Protein AF-A0A9E4CUH3-F1 (afdb_monomer)

Secondary structure (DSSP, 8-state):
-----SS---HHHHHHHHHHHHHHHHHHHHHTT--SS--HHHHHHHHHIIIIIIHHHHHHHHHHHTTS-HHHHHHHHHHHHHHHHHHHHHTS-----HHHHHHHHHHHHHHHHHHHHHHHH-PPPPP--------

Radius of gyration: 21.18 Å; Cα contacts (8 Å, |Δi|>4): 38; chains: 1; bounding box: 50×42×58 Å

Foldseek 3Di:
DPPPDPPDDCVVVVVVVVVVVLVVVVVVCVVVVHDPDDDPVVVVVVCCCVVPVVVVVVVVLVVVPVPDPPQVSVLVVLVVLLVVVVCCCPPVVDPDDPVVVVVSVVSVCVSVVSVVVCVVPPDDDDDPDPPDPPD

Mean predicted aligned error: 11.04 Å

pLDDT: mean 81.58, std 10.56, range [43.19, 96.19]

Solvent-accessible surface area (backbone atoms only — not comparable to full-atom values): 8219 Å² total; per-residue (Å²): 131,99,68,93,59,91,83,65,76,62,66,64,56,57,55,49,53,51,54,51,49,53,53,53,52,52,50,54,36,54,76,69,72,46,74,91,73,70,58,70,68,62,50,49,53,52,49,48,42,54,67,45,54,50,46,50,51,48,52,52,50,59,60,46,56,80,80,42,62,72,70,64,48,54,49,58,61,58,46,54,69,45,45,52,63,52,46,39,46,73,74,67,65,49,84,71,55,70,67,55,53,51,52,42,51,52,52,41,50,50,53,53,51,49,50,54,48,52,68,75,62,63,72,78,78,83,76,80,74,75,88,72,79,91,122

Sequence (135 aa):
AVRSDLDRDWSPALSGYGLLMITVCSGITLLAGKPLVPPLTDTTYALVHGAVVIVVGTLMFNAGSRHVPAVPMTVFAQTEMVFVPVWALLILHETPKALTLVGGAVTFAAVVGKAVYDTRIAAPPPVPVPDVPLL

Structure (mmCIF, N/CA/C/O backbone):
data_AF-A0A9E4CUH3-F1
#
_entry.id   AF-A0A9E4CUH3-F1
#
loop_
_atom_site.group_PDB
_atom_site.id
_atom_site.type_symbol
_atom_site.label_atom_id
_atom_site.label_alt_id
_atom_site.label_comp_id
_atom_site.label_asym_id
_atom_site.label_entity_id
_atom_site.label_seq_id
_atom_site.pdbx_PDB_ins_code
_atom_site.Cartn_x
_atom_site.Cartn_y
_atom_site.Cartn_z
_atom_site.occupancy
_atom_site.B_iso_or_equiv
_atom_site.auth_seq_id
_atom_site.auth_comp_id
_atom_site.auth_asym_id
_atom_site.auth_atom_id
_atom_site.pdbx_PDB_model_num
ATOM 1 N N . ALA A 1 1 ? 24.264 -4.974 -15.335 1.00 43.19 1 ALA A N 1
ATOM 2 C CA . ALA A 1 1 ? 22.974 -5.391 -14.754 1.00 43.19 1 ALA A CA 1
ATOM 3 C C . ALA A 1 1 ? 23.252 -6.061 -13.410 1.00 43.19 1 ALA A C 1
ATOM 5 O O . ALA A 1 1 ? 23.855 -7.123 -13.395 1.00 43.19 1 ALA A O 1
ATOM 6 N N . VAL A 1 2 ? 22.925 -5.411 -12.287 1.00 50.25 2 VAL A N 1
ATOM 7 C CA . VAL A 1 2 ? 23.102 -5.984 -10.938 1.00 50.25 2 VAL A CA 1
ATOM 8 C C . VAL A 1 2 ? 21.955 -6.957 -10.682 1.00 50.25 2 VAL A C 1
ATOM 10 O O . VAL A 1 2 ? 20.891 -6.586 -10.199 1.00 50.25 2 VAL A O 1
ATOM 13 N N . ARG A 1 3 ? 22.154 -8.209 -11.080 1.00 51.78 3 ARG A N 1
ATOM 14 C CA . ARG A 1 3 ? 21.344 -9.345 -10.645 1.00 51.78 3 ARG A CA 1
ATOM 15 C C . ARG A 1 3 ? 22.356 -10.442 -10.342 1.00 51.78 3 ARG A C 1
ATOM 17 O O . ARG A 1 3 ? 22.827 -11.101 -11.257 1.00 51.78 3 ARG A O 1
ATOM 24 N N . SER A 1 4 ? 22.821 -10.482 -9.092 1.00 62.47 4 SER A N 1
ATOM 25 C CA . SER A 1 4 ? 23.994 -11.275 -8.706 1.00 62.47 4 SER A CA 1
ATOM 26 C C . SER A 1 4 ? 23.725 -12.778 -8.675 1.00 62.47 4 SER A C 1
ATOM 28 O O . SER A 1 4 ? 24.681 -13.516 -8.808 1.00 62.47 4 SER A O 1
ATOM 30 N N . ASP A 1 5 ? 22.464 -13.216 -8.571 1.00 59.03 5 ASP A N 1
ATOM 31 C CA . ASP A 1 5 ? 22.062 -14.623 -8.684 1.00 59.03 5 ASP A CA 1
ATOM 32 C C . ASP A 1 5 ? 20.603 -14.716 -9.154 1.00 59.03 5 ASP A C 1
ATOM 34 O O . ASP A 1 5 ? 19.716 -14.090 -8.564 1.00 59.03 5 ASP A O 1
ATOM 38 N N . LEU A 1 6 ? 20.343 -15.479 -10.219 1.00 63.59 6 LEU A N 1
ATOM 39 C CA . LEU A 1 6 ? 18.989 -15.727 -10.735 1.00 63.59 6 LEU A CA 1
ATOM 40 C C . LEU A 1 6 ? 18.281 -16.864 -9.973 1.00 63.59 6 LEU A C 1
ATOM 42 O O . LEU A 1 6 ? 17.056 -16.867 -9.901 1.00 63.59 6 LEU A O 1
ATOM 46 N N . ASP A 1 7 ? 19.055 -17.752 -9.342 1.00 67.06 7 ASP A N 1
ATOM 47 C CA . ASP A 1 7 ? 18.577 -18.929 -8.600 1.00 67.06 7 ASP A CA 1
ATOM 48 C C . ASP A 1 7 ? 18.313 -18.656 -7.112 1.00 67.06 7 ASP A C 1
ATOM 50 O O . ASP A 1 7 ? 17.831 -19.521 -6.378 1.00 67.06 7 ASP A O 1
ATOM 54 N N . ARG A 1 8 ? 18.631 -17.449 -6.632 1.00 68.44 8 ARG A N 1
ATOM 55 C CA . ARG A 1 8 ? 18.382 -17.068 -5.243 1.00 68.44 8 ARG A CA 1
ATOM 56 C C . ARG A 1 8 ? 16.893 -16.807 -5.061 1.00 68.44 8 ARG A C 1
ATOM 58 O O . ARG A 1 8 ? 16.385 -15.775 -5.494 1.00 68.44 8 ARG A O 1
ATOM 65 N N . ASP A 1 9 ? 16.208 -17.749 -4.424 1.00 72.81 9 ASP A N 1
ATOM 66 C CA . ASP A 1 9 ? 14.793 -17.607 -4.106 1.00 72.81 9 ASP A CA 1
ATOM 67 C C . ASP A 1 9 ? 14.588 -16.451 -3.112 1.00 72.81 9 ASP A C 1
ATOM 69 O O . ASP A 1 9 ? 15.205 -16.393 -2.045 1.00 72.81 9 ASP A O 1
ATOM 73 N N . TRP A 1 10 ? 13.731 -15.504 -3.489 1.00 75.62 10 TRP A N 1
ATOM 74 C CA . TRP A 1 10 ? 13.356 -14.348 -2.672 1.00 75.62 10 TRP A CA 1
ATOM 75 C C . TRP A 1 10 ? 12.095 -14.625 -1.841 1.00 75.62 10 TRP A C 1
ATOM 77 O O . TRP A 1 10 ? 11.716 -13.792 -1.012 1.00 75.62 10 TRP A O 1
ATOM 87 N N . SER A 1 11 ? 11.470 -15.800 -1.998 1.00 79.44 11 SER A N 1
ATOM 88 C CA . SER A 1 11 ? 10.342 -16.246 -1.173 1.00 79.44 11 SER A CA 1
ATOM 89 C C . SER A 1 11 ? 10.613 -16.193 0.344 1.00 79.44 11 SER A C 1
ATOM 91 O O . SER A 1 11 ? 9.702 -15.786 1.078 1.00 79.44 11 SER A O 1
ATOM 93 N N . PRO A 1 12 ? 11.843 -16.450 0.857 1.00 82.12 12 PRO A N 1
ATOM 94 C CA . PRO A 1 12 ? 12.115 -16.330 2.287 1.00 82.12 12 PRO A CA 1
ATOM 95 C C . PRO A 1 12 ? 12.010 -14.886 2.785 1.00 82.12 12 PRO A C 1
ATOM 97 O O . PRO A 1 12 ? 11.556 -14.660 3.906 1.00 82.12 12 PRO A O 1
ATOM 100 N N . ALA A 1 13 ? 12.356 -13.893 1.958 1.00 85.56 13 ALA A N 1
ATOM 101 C CA . ALA A 1 13 ? 12.200 -12.488 2.330 1.00 85.56 13 ALA A CA 1
ATOM 102 C C . ALA A 1 13 ? 10.720 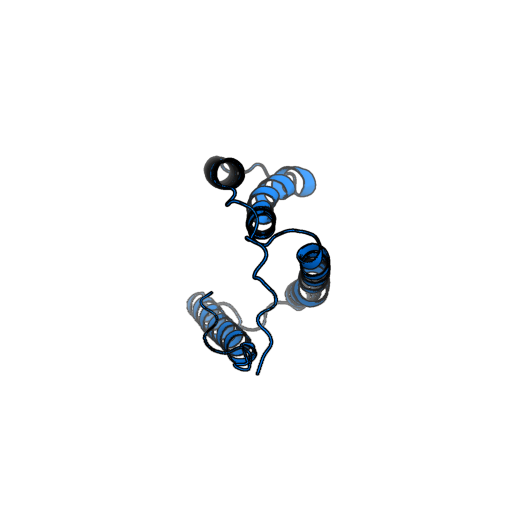-12.150 2.560 1.00 85.56 13 ALA A C 1
ATOM 104 O O . ALA A 1 13 ? 10.390 -11.488 3.543 1.00 85.56 13 ALA A O 1
ATOM 105 N N . LEU A 1 14 ? 9.825 -12.686 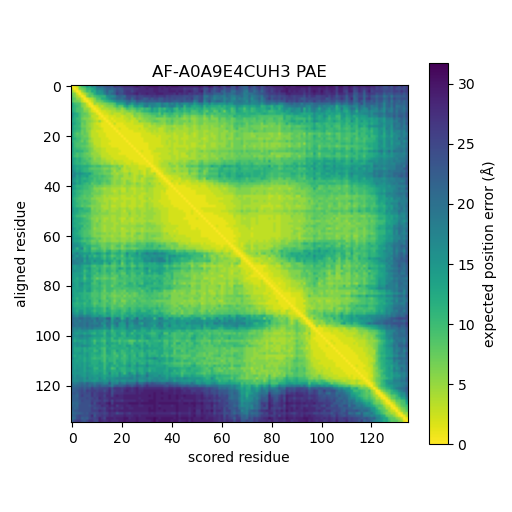1.721 1.00 83.06 14 LEU A N 1
ATOM 106 C CA . LEU A 1 14 ? 8.374 -12.536 1.866 1.00 83.06 14 LEU A CA 1
ATOM 107 C C . LEU A 1 14 ? 7.881 -13.071 3.219 1.00 83.06 14 LEU A C 1
ATOM 109 O O . LEU A 1 14 ? 7.127 -12.393 3.919 1.00 83.06 14 LEU A O 1
ATOM 113 N N . SER A 1 15 ? 8.362 -14.254 3.618 1.00 85.88 15 SER A N 1
ATOM 114 C CA . SER A 1 15 ? 8.044 -14.830 4.932 1.00 85.88 15 SER A CA 1
ATOM 115 C C . SER A 1 15 ? 8.575 -13.971 6.090 1.00 85.88 15 SER A C 1
ATOM 117 O O . SER A 1 15 ? 7.878 -13.775 7.088 1.00 85.88 15 SER A O 1
ATOM 119 N N . GLY A 1 16 ? 9.760 -13.371 5.923 1.00 88.69 16 GLY A N 1
ATOM 120 C CA . GLY A 1 16 ? 10.358 -12.446 6.886 1.00 88.69 16 GLY A CA 1
ATOM 121 C C . GLY A 1 16 ? 9.545 -11.162 7.074 1.00 88.69 16 GLY A C 1
ATOM 122 O O . GLY A 1 16 ? 9.317 -10.754 8.213 1.00 88.69 16 GLY A O 1
ATOM 123 N N . TYR A 1 17 ? 9.041 -10.560 5.990 1.00 89.12 17 TYR A N 1
ATOM 124 C CA . T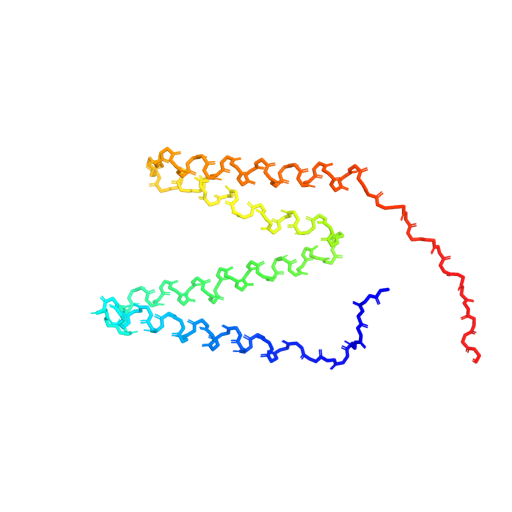YR A 1 17 ? 8.139 -9.401 6.074 1.00 89.12 17 TYR A CA 1
ATOM 125 C C . TYR A 1 17 ? 6.841 -9.738 6.815 1.00 89.12 17 TYR A C 1
ATOM 127 O O . TYR A 1 17 ? 6.383 -8.942 7.635 1.00 89.12 17 TYR A O 1
ATOM 135 N N . GLY A 1 18 ? 6.275 -10.926 6.573 1.00 89.38 18 GLY A N 1
ATOM 136 C CA . GLY A 1 18 ? 5.087 -11.399 7.284 1.00 89.38 18 GLY A CA 1
ATOM 137 C C . GLY A 1 18 ? 5.323 -11.522 8.790 1.00 89.38 18 GLY A C 1
ATOM 138 O O . GLY A 1 18 ? 4.550 -10.985 9.584 1.00 89.38 18 GLY A O 1
ATOM 139 N N . LEU A 1 19 ? 6.425 -12.160 9.192 1.00 93.19 19 LEU A N 1
ATOM 140 C CA . LEU A 1 19 ? 6.775 -12.321 10.605 1.00 93.19 19 LEU A CA 1
ATOM 141 C C . LEU A 1 19 ? 7.032 -10.975 11.297 1.00 93.19 19 LEU A C 1
ATOM 143 O O . LEU A 1 19 ? 6.551 -10.751 12.412 1.00 93.19 19 LEU A O 1
ATOM 147 N N . LEU A 1 20 ? 7.757 -10.072 10.629 1.00 94.38 20 LEU A N 1
ATOM 148 C CA . LEU A 1 20 ? 7.997 -8.714 11.115 1.00 94.38 20 LEU A CA 1
ATOM 149 C C . LEU A 1 20 ? 6.675 -7.971 11.334 1.00 94.38 20 LEU A C 1
ATOM 151 O O . LEU A 1 20 ? 6.476 -7.349 12.374 1.00 94.38 20 LEU A O 1
ATOM 155 N N . MET A 1 21 ? 5.749 -8.055 10.379 1.00 92.69 21 MET A N 1
ATOM 156 C CA . MET A 1 21 ? 4.483 -7.343 10.493 1.00 92.69 21 MET A CA 1
ATOM 157 C C . MET A 1 21 ? 3.602 -7.926 11.608 1.00 92.69 21 MET A C 1
ATOM 159 O O . MET A 1 21 ? 3.047 -7.167 12.401 1.00 92.69 21 MET A O 1
ATOM 163 N N . ILE A 1 22 ? 3.557 -9.256 11.767 1.00 92.88 22 ILE A N 1
ATOM 164 C CA . ILE A 1 22 ? 2.857 -9.908 12.890 1.00 92.88 22 ILE A CA 1
ATOM 165 C C . ILE A 1 22 ? 3.433 -9.451 14.235 1.00 92.88 22 ILE A C 1
ATOM 167 O O . ILE A 1 22 ? 2.668 -9.111 15.140 1.00 92.88 22 ILE A O 1
ATOM 171 N N . THR A 1 23 ? 4.760 -9.418 14.381 1.00 94.88 23 THR A N 1
ATOM 172 C CA . THR A 1 23 ? 5.415 -9.011 15.637 1.00 94.88 23 THR A CA 1
ATOM 173 C C . THR A 1 23 ? 5.166 -7.542 15.963 1.00 94.88 23 THR A C 1
ATOM 175 O O . THR A 1 23 ? 4.780 -7.232 17.091 1.00 94.88 23 THR A O 1
ATOM 178 N N . VAL A 1 24 ? 5.305 -6.645 14.984 1.00 95.81 24 VAL A N 1
ATOM 179 C CA . VAL A 1 24 ? 5.050 -5.209 15.170 1.00 95.81 24 VAL A CA 1
ATOM 180 C C . VAL A 1 24 ? 3.578 -4.946 15.496 1.00 95.81 24 VAL A C 1
ATOM 182 O O . VAL A 1 24 ? 3.288 -4.282 16.493 1.00 95.81 24 VAL A O 1
ATOM 185 N N . CYS A 1 25 ? 2.636 -5.498 14.725 1.00 92.25 25 CYS A N 1
ATOM 186 C CA . CYS A 1 25 ? 1.204 -5.314 14.972 1.00 92.25 25 CYS A CA 1
ATOM 187 C C . CYS A 1 25 ? 0.772 -5.890 16.324 1.00 92.25 25 CYS A C 1
ATOM 189 O O . CYS A 1 25 ? 0.031 -5.230 17.055 1.00 92.25 25 CYS A O 1
ATOM 191 N N . SER A 1 26 ? 1.255 -7.083 16.685 1.00 91.94 26 SER A N 1
ATOM 192 C CA . SER A 1 26 ? 0.960 -7.694 17.988 1.00 91.94 26 SER A CA 1
ATOM 193 C C . SER A 1 26 ? 1.508 -6.841 19.131 1.00 91.94 26 SER A C 1
ATOM 195 O O . SER A 1 26 ? 0.785 -6.566 20.085 1.00 91.94 26 SER A O 1
ATOM 197 N N . GLY A 1 27 ? 2.749 -6.355 19.007 1.00 94.19 27 GLY A N 1
ATOM 198 C CA . GLY A 1 27 ? 3.375 -5.470 19.990 1.00 94.19 27 GLY A CA 1
ATOM 199 C C . GLY A 1 27 ? 2.595 -4.170 20.188 1.00 94.19 27 GLY A C 1
ATOM 200 O O . GLY A 1 27 ? 2.247 -3.835 21.316 1.00 94.19 27 GLY A O 1
ATOM 201 N N . ILE A 1 28 ? 2.242 -3.473 19.103 1.00 94.25 28 ILE A N 1
ATOM 202 C CA . ILE A 1 28 ? 1.458 -2.226 19.172 1.00 94.25 28 ILE A CA 1
ATOM 203 C C . ILE A 1 28 ? 0.066 -2.480 19.770 1.00 94.25 28 ILE A C 1
ATOM 205 O O . ILE A 1 28 ? -0.402 -1.694 20.591 1.00 94.25 28 ILE A O 1
ATOM 209 N N . THR A 1 29 ? -0.589 -3.583 19.401 1.00 92.38 29 THR A N 1
ATOM 210 C CA . THR A 1 29 ? -1.933 -3.929 19.899 1.00 92.38 29 THR A CA 1
ATOM 211 C C . THR A 1 29 ? -1.922 -4.210 21.401 1.00 92.38 29 THR A C 1
ATOM 213 O O . THR A 1 29 ? -2.786 -3.711 22.125 1.00 92.38 29 THR A O 1
ATOM 216 N N . LEU A 1 30 ? -0.913 -4.948 21.877 1.00 93.56 30 LEU A N 1
ATOM 217 C CA . LEU A 1 30 ? -0.704 -5.224 23.298 1.00 93.56 30 LEU A CA 1
ATOM 218 C C . LEU A 1 30 ? -0.379 -3.951 24.085 1.00 93.56 30 LEU A C 1
ATOM 220 O O . LEU A 1 30 ? -0.970 -3.722 25.138 1.00 93.56 30 LEU A O 1
ATOM 224 N N . LEU A 1 31 ? 0.506 -3.097 23.559 1.00 94.56 31 LEU A N 1
ATOM 225 C CA . LEU A 1 31 ? 0.839 -1.804 24.171 1.00 94.56 31 LEU A CA 1
ATOM 226 C C . LEU A 1 31 ? -0.375 -0.866 24.247 1.00 94.56 31 LEU A C 1
ATOM 228 O O . LEU A 1 31 ? -0.485 -0.081 25.184 1.00 94.56 31 LEU A O 1
ATOM 232 N N . ALA A 1 32 ? -1.305 -0.969 23.295 1.00 92.44 32 ALA A N 1
ATOM 233 C CA . ALA A 1 32 ? -2.568 -0.235 23.299 1.00 92.44 32 ALA A CA 1
ATOM 234 C C . ALA A 1 32 ? -3.655 -0.869 24.196 1.00 92.44 32 ALA A C 1
ATOM 236 O O . ALA A 1 32 ? -4.763 -0.336 24.264 1.00 92.44 32 ALA A O 1
ATOM 237 N N . GLY A 1 33 ? -3.379 -2.003 24.855 1.00 90.19 33 GLY A N 1
ATOM 238 C CA . GLY A 1 33 ? -4.324 -2.701 25.735 1.00 90.19 33 GLY A CA 1
ATOM 239 C C . GLY A 1 33 ? -5.521 -3.329 25.011 1.00 90.19 33 GLY A C 1
ATOM 240 O O . GLY A 1 33 ? -6.554 -3.579 25.632 1.00 90.19 33 GLY A O 1
ATOM 241 N N . LYS A 1 34 ? -5.419 -3.555 23.696 1.00 88.94 34 LYS A N 1
ATOM 242 C CA . LYS A 1 34 ? -6.506 -4.107 22.876 1.00 88.94 34 LYS A CA 1
ATOM 243 C C . LYS A 1 34 ? -6.405 -5.636 22.788 1.00 88.94 34 LYS A C 1
ATOM 245 O O . LYS A 1 34 ? -5.302 -6.180 22.858 1.00 88.94 34 LYS A O 1
ATOM 250 N N . PRO A 1 35 ? -7.530 -6.351 22.609 1.00 88.56 35 PRO A N 1
ATOM 251 C CA . PRO A 1 35 ? -7.491 -7.793 22.395 1.00 88.56 35 PRO A CA 1
ATOM 252 C C . PRO A 1 35 ? -6.753 -8.128 21.091 1.00 88.56 35 PRO A C 1
ATOM 254 O O . PRO A 1 35 ? -6.947 -7.467 20.072 1.00 88.56 35 PRO A O 1
ATOM 257 N N . LEU A 1 36 ? -5.940 -9.189 21.123 1.00 87.00 36 LEU A N 1
ATOM 258 C CA . LEU A 1 36 ? -5.251 -9.733 19.942 1.00 87.00 36 LEU A CA 1
ATOM 259 C C . LEU A 1 36 ? -6.214 -10.328 18.911 1.00 87.00 36 LEU A C 1
ATOM 261 O O . LEU A 1 36 ? -5.875 -10.417 17.736 1.00 87.00 36 LEU A O 1
ATOM 265 N N . VAL A 1 37 ? -7.399 -10.749 19.356 1.00 89.38 37 VAL A N 1
ATOM 266 C CA . VAL A 1 37 ? -8.441 -11.301 18.493 1.00 89.38 37 VAL A CA 1
ATOM 267 C C . VAL A 1 37 ? -9.479 -10.205 18.237 1.00 89.38 37 VAL A C 1
ATOM 269 O O . VAL A 1 37 ? -10.236 -9.869 19.153 1.00 89.38 37 VAL A O 1
ATOM 272 N N . PRO A 1 38 ? -9.505 -9.610 17.032 1.00 87.62 38 PRO A N 1
ATOM 273 C CA . PRO A 1 38 ? -10.525 -8.638 16.665 1.00 87.62 38 PRO A CA 1
ATOM 274 C C . PRO A 1 38 ? -11.899 -9.307 16.471 1.00 87.62 38 PRO A C 1
ATOM 276 O O . PRO A 1 38 ? -11.992 -10.532 16.350 1.00 87.62 38 PRO A O 1
ATOM 279 N N . PRO A 1 39 ? -12.987 -8.517 16.418 1.00 92.94 39 PRO A N 1
ATOM 280 C CA . PRO A 1 39 ? -14.314 -9.013 16.070 1.00 92.94 39 PRO A CA 1
ATOM 281 C C . PRO A 1 39 ? -14.325 -9.801 14.752 1.00 92.94 39 PRO A C 1
ATOM 283 O O . PRO A 1 39 ? -13.549 -9.533 13.827 1.00 92.94 39 PRO A O 1
ATOM 286 N N . LEU A 1 40 ? -15.251 -10.760 14.639 1.00 92.56 40 LEU A N 1
ATOM 287 C CA . LEU A 1 40 ? -15.375 -11.598 13.441 1.00 92.56 40 LEU A CA 1
ATOM 288 C C . LEU A 1 40 ? -15.663 -10.774 12.184 1.00 92.56 40 LEU A C 1
ATOM 290 O O . LEU A 1 40 ? -15.121 -11.081 11.130 1.00 92.56 40 LEU A O 1
ATOM 294 N N . THR A 1 41 ? -16.452 -9.706 12.295 1.00 94.12 41 THR A N 1
ATOM 295 C CA . THR A 1 41 ? -16.748 -8.795 11.179 1.00 94.12 41 THR A CA 1
ATOM 296 C C . THR A 1 41 ? -15.475 -8.189 10.598 1.00 94.12 41 THR A C 1
ATOM 298 O O . THR A 1 41 ? -15.216 -8.306 9.402 1.00 94.12 41 THR A O 1
ATOM 301 N N . ASP A 1 42 ? -14.627 -7.626 11.451 1.00 91.62 42 ASP A N 1
ATOM 302 C CA . ASP A 1 42 ? -13.395 -6.949 11.043 1.00 91.62 42 ASP A CA 1
ATOM 303 C C . ASP A 1 42 ? -12.409 -7.959 10.450 1.00 91.62 42 ASP A C 1
ATOM 305 O O . ASP A 1 42 ? -11.773 -7.700 9.427 1.00 91.62 42 ASP A O 1
ATOM 309 N N . THR A 1 43 ? -12.364 -9.157 11.040 1.00 91.88 43 THR A N 1
ATOM 310 C CA . THR A 1 43 ? -11.586 -10.287 10.525 1.00 91.88 43 THR A CA 1
ATOM 311 C C . THR A 1 43 ? -12.063 -10.696 9.131 1.00 91.88 43 THR A C 1
ATOM 313 O O . THR A 1 43 ? -11.241 -10.883 8.237 1.00 91.88 43 THR A O 1
ATOM 316 N N . THR A 1 44 ? -13.377 -10.794 8.899 1.00 94.31 44 THR A N 1
ATOM 317 C CA . THR A 1 44 ? -13.913 -11.141 7.573 1.00 94.31 44 THR A CA 1
ATOM 318 C C . THR A 1 44 ? -13.603 -10.077 6.528 1.00 94.31 44 THR A C 1
ATOM 320 O O . THR A 1 44 ? -13.178 -10.432 5.430 1.00 94.31 44 THR A O 1
ATOM 323 N N . TYR A 1 45 ? -13.719 -8.787 6.859 1.00 94.00 45 TYR A N 1
ATOM 324 C CA . TYR A 1 45 ? -13.349 -7.714 5.934 1.00 94.00 45 TYR A CA 1
ATOM 325 C C . TYR A 1 45 ? -11.856 -7.739 5.598 1.00 94.00 45 TYR A C 1
ATOM 327 O O . TYR A 1 45 ? -11.497 -7.629 4.425 1.00 94.00 45 TYR A O 1
ATOM 335 N N . ALA A 1 46 ? -10.992 -7.951 6.594 1.00 92.25 46 ALA A N 1
ATOM 336 C CA . ALA A 1 46 ? -9.552 -8.077 6.381 1.00 92.25 46 ALA A CA 1
ATOM 337 C C . ALA A 1 46 ? -9.205 -9.287 5.497 1.00 92.25 46 ALA A C 1
ATOM 339 O O . ALA A 1 46 ? -8.399 -9.164 4.572 1.00 92.25 46 ALA A O 1
ATOM 340 N N . LEU A 1 47 ? -9.849 -10.436 5.730 1.00 94.44 47 LEU A N 1
ATOM 341 C CA . LEU A 1 47 ? -9.658 -11.641 4.922 1.00 94.44 47 LEU A CA 1
ATOM 342 C C . LEU A 1 47 ? -10.132 -11.445 3.481 1.00 94.44 47 LEU A C 1
ATOM 344 O O . LEU A 1 47 ? -9.406 -11.805 2.560 1.00 94.44 47 LEU A O 1
ATOM 348 N N . VAL A 1 48 ? -11.305 -10.846 3.265 1.00 96.19 48 VAL A N 1
ATOM 349 C CA . VAL A 1 48 ? -11.812 -10.548 1.915 1.00 96.19 48 VAL A CA 1
ATOM 350 C C . VAL A 1 48 ? -10.889 -9.565 1.197 1.00 96.19 48 VAL A C 1
ATOM 352 O O . VAL A 1 48 ? -10.553 -9.772 0.032 1.00 96.19 48 VAL A O 1
ATOM 355 N N . HIS A 1 49 ? -10.424 -8.525 1.887 1.00 94.25 49 HIS A N 1
ATOM 356 C CA . HIS A 1 49 ? -9.486 -7.566 1.316 1.00 94.25 49 HIS A CA 1
ATOM 357 C C . HIS A 1 49 ? -8.171 -8.242 0.895 1.00 94.25 49 HIS A C 1
ATOM 359 O O . HIS A 1 49 ? -7.740 -8.097 -0.248 1.00 94.25 49 HIS A O 1
ATOM 365 N N . GLY A 1 50 ? -7.566 -9.044 1.774 1.00 91.62 50 GLY A N 1
ATOM 366 C CA . GLY A 1 50 ? -6.325 -9.757 1.469 1.00 91.62 50 GLY A CA 1
ATOM 367 C C . GLY A 1 50 ? -6.490 -10.819 0.378 1.00 91.62 50 GLY A C 1
ATOM 368 O O . GLY A 1 50 ? -5.714 -10.854 -0.572 1.00 91.62 50 GLY A O 1
ATOM 369 N N . ALA A 1 51 ? -7.509 -11.672 0.483 1.00 94.44 51 ALA A N 1
ATOM 370 C CA . ALA A 1 51 ? -7.691 -12.810 -0.417 1.00 94.44 51 ALA A CA 1
ATOM 371 C C . ALA A 1 51 ? -8.234 -12.415 -1.795 1.00 94.44 51 ALA A C 1
ATOM 373 O O . ALA A 1 51 ? -7.931 -13.086 -2.778 1.00 94.44 51 ALA A O 1
ATOM 374 N N . VAL A 1 52 ? -9.041 -11.354 -1.876 1.00 94.56 52 VAL A N 1
ATOM 375 C CA . VAL A 1 52 ? -9.679 -10.934 -3.129 1.00 94.56 52 VAL A CA 1
ATOM 376 C C . VAL A 1 52 ? -9.018 -9.677 -3.667 1.00 94.56 52 VAL A C 1
ATOM 378 O O . VAL A 1 52 ? -8.451 -9.715 -4.752 1.00 94.56 52 VAL A O 1
ATOM 381 N N . VAL A 1 53 ? -9.050 -8.568 -2.926 1.00 92.25 53 VAL A N 1
ATOM 382 C CA . VAL A 1 53 ? -8.628 -7.258 -3.454 1.00 92.25 53 VAL A CA 1
ATOM 383 C C . VAL A 1 53 ? -7.131 -7.243 -3.764 1.00 92.25 53 VAL A C 1
ATOM 385 O O . VAL A 1 53 ? -6.744 -6.913 -4.886 1.00 92.25 53 VAL A O 1
ATOM 388 N N . ILE A 1 54 ? -6.292 -7.666 -2.814 1.00 91.62 54 ILE A N 1
ATOM 389 C CA . ILE A 1 54 ? -4.834 -7.695 -3.005 1.00 91.62 54 ILE A CA 1
ATOM 390 C C . ILE A 1 54 ? -4.436 -8.732 -4.058 1.00 91.62 54 ILE A C 1
ATOM 392 O O . ILE A 1 54 ? -3.614 -8.431 -4.923 1.00 91.62 54 ILE A O 1
ATOM 396 N N . VAL A 1 55 ? -5.024 -9.933 -4.040 1.00 93.25 55 VAL A N 1
ATOM 397 C CA . VAL A 1 55 ? -4.699 -10.983 -5.023 1.00 93.25 55 VAL A CA 1
ATOM 398 C C . VAL A 1 55 ? -5.090 -10.552 -6.432 1.00 93.25 55 VAL A C 1
ATOM 400 O O . VAL A 1 55 ? -4.262 -10.625 -7.338 1.00 93.25 55 VAL A O 1
ATOM 403 N N . VAL A 1 56 ? -6.315 -10.061 -6.631 1.00 94.94 56 VAL A N 1
ATOM 404 C CA . VAL A 1 56 ? -6.782 -9.588 -7.942 1.00 94.94 56 VAL A CA 1
ATOM 405 C C . VAL A 1 56 ? -5.930 -8.416 -8.424 1.00 94.94 56 VAL A C 1
ATOM 407 O O . VAL A 1 56 ? -5.447 -8.452 -9.555 1.00 94.94 56 VAL A O 1
ATOM 410 N N . GLY A 1 57 ? -5.670 -7.423 -7.567 1.00 90.06 57 GLY A N 1
ATOM 411 C CA . GLY A 1 57 ? -4.797 -6.295 -7.897 1.00 90.06 57 GLY A CA 1
ATOM 412 C C . GLY A 1 57 ? -3.395 -6.752 -8.308 1.00 90.06 57 GLY A C 1
ATOM 413 O O . GLY A 1 57 ? -2.872 -6.314 -9.332 1.00 90.06 57 GLY A O 1
ATOM 414 N N . THR A 1 58 ? -2.825 -7.714 -7.580 1.00 89.44 58 THR A N 1
ATOM 415 C CA . THR A 1 58 ? -1.508 -8.297 -7.879 1.00 89.44 58 THR A CA 1
ATOM 416 C C . THR A 1 58 ? -1.505 -9.068 -9.200 1.00 89.44 58 THR A C 1
ATOM 418 O O . THR A 1 58 ? -0.562 -8.948 -9.980 1.00 89.44 58 THR A O 1
ATOM 421 N N . LEU A 1 59 ? -2.556 -9.840 -9.496 1.00 92.00 59 LEU A N 1
ATOM 422 C CA . LEU A 1 59 ? -2.701 -10.546 -10.774 1.00 92.00 59 LEU A CA 1
ATOM 423 C C . LEU A 1 59 ? -2.797 -9.564 -11.946 1.00 92.00 59 LEU A C 1
ATOM 425 O O . LEU A 1 59 ? -2.113 -9.750 -12.954 1.00 92.00 59 LEU A O 1
ATOM 429 N N . MET A 1 60 ? -3.592 -8.500 -11.803 1.00 89.75 60 MET A N 1
ATOM 430 C CA . MET A 1 60 ? -3.704 -7.442 -12.810 1.00 89.75 60 MET A CA 1
ATOM 431 C C . MET A 1 60 ? -2.373 -6.708 -13.004 1.00 89.75 60 MET A C 1
ATOM 433 O O . MET A 1 60 ? -1.952 -6.496 -14.142 1.00 89.75 60 MET A O 1
ATOM 437 N N . PHE A 1 61 ? -1.669 -6.389 -11.914 1.00 85.50 61 PHE A N 1
ATOM 438 C CA . PHE A 1 61 ? -0.340 -5.780 -11.955 1.00 85.50 61 PHE A CA 1
ATOM 439 C C . PHE A 1 61 ? 0.668 -6.687 -12.673 1.00 85.50 61 PHE A C 1
ATOM 441 O O . PHE A 1 61 ? 1.354 -6.247 -13.594 1.00 85.50 61 PHE A O 1
ATOM 448 N N . ASN A 1 62 ? 0.701 -7.979 -12.340 1.00 87.31 62 ASN A N 1
ATOM 449 C CA . ASN A 1 62 ? 1.571 -8.961 -12.991 1.00 87.31 62 ASN A CA 1
ATOM 450 C C . ASN A 1 62 ? 1.237 -9.177 -14.474 1.00 87.31 62 ASN A C 1
ATOM 452 O O . ASN A 1 62 ? 2.134 -9.445 -15.271 1.00 87.31 62 ASN A O 1
ATOM 456 N N . ALA A 1 63 ? -0.032 -9.070 -14.869 1.00 88.62 63 ALA A N 1
ATOM 457 C CA . ALA A 1 63 ? -0.418 -9.115 -16.277 1.00 88.62 63 ALA A CA 1
ATOM 458 C C . ALA A 1 63 ? 0.033 -7.845 -17.026 1.00 88.62 63 ALA A C 1
ATOM 460 O O . ALA A 1 63 ? 0.556 -7.929 -18.143 1.00 88.62 63 ALA A O 1
ATOM 461 N N . GLY A 1 64 ? -0.117 -6.676 -16.397 1.00 82.94 64 GLY A N 1
ATOM 462 C CA . GLY A 1 64 ? 0.321 -5.389 -16.942 1.00 82.94 64 GLY A CA 1
ATOM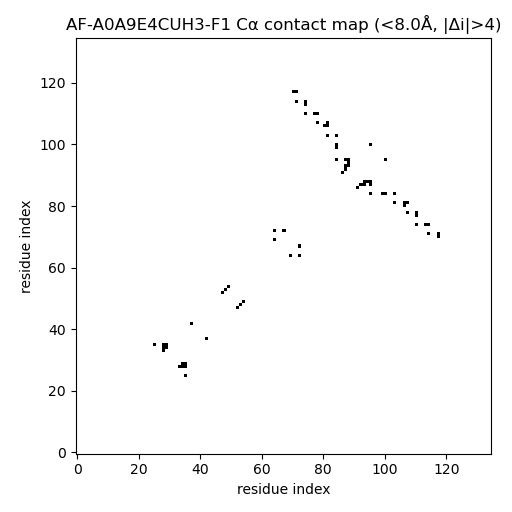 463 C C . GLY A 1 64 ? 1.842 -5.272 -17.080 1.00 82.94 64 GLY A C 1
ATOM 464 O O . GLY A 1 64 ? 2.321 -4.715 -18.068 1.00 82.94 64 GLY A O 1
ATOM 465 N N . SER A 1 65 ? 2.610 -5.864 -16.156 1.00 83.62 65 SER A N 1
ATOM 466 C CA . SER A 1 65 ? 4.086 -5.798 -16.138 1.00 83.62 65 SER A CA 1
ATOM 467 C C . SER A 1 65 ? 4.738 -6.377 -17.384 1.00 83.62 65 SER A C 1
ATOM 469 O O . SER A 1 65 ? 5.831 -5.974 -17.770 1.00 83.62 65 SER A O 1
ATOM 471 N N . ARG A 1 66 ? 4.049 -7.315 -18.037 1.00 83.38 66 ARG A N 1
ATOM 472 C CA . ARG A 1 66 ? 4.516 -7.969 -19.262 1.00 83.38 66 ARG A CA 1
ATOM 473 C C . ARG A 1 66 ? 4.461 -7.051 -20.482 1.00 83.38 66 ARG A C 1
ATOM 475 O O . ARG A 1 66 ? 5.146 -7.323 -21.460 1.00 83.38 66 ARG A O 1
ATOM 482 N N . HIS A 1 67 ? 3.652 -5.993 -20.429 1.00 81.31 67 HIS A N 1
ATOM 483 C CA . HIS A 1 67 ? 3.378 -5.109 -21.564 1.00 81.31 67 HIS A CA 1
ATOM 484 C C . HIS A 1 67 ? 3.949 -3.697 -21.380 1.00 81.31 67 HIS A C 1
ATOM 486 O O . HIS A 1 67 ? 4.076 -2.958 -22.354 1.00 81.31 67 HIS A O 1
ATOM 492 N N . VAL A 1 68 ? 4.289 -3.308 -20.148 1.00 77.31 68 VAL A N 1
ATOM 493 C CA . VAL A 1 68 ? 4.751 -1.957 -19.808 1.00 77.31 68 VAL A CA 1
ATOM 494 C C . VAL A 1 68 ? 6.187 -2.019 -19.277 1.00 77.31 68 VAL A C 1
ATOM 496 O O . VAL A 1 68 ? 6.457 -2.815 -18.377 1.00 77.31 68 VAL A O 1
ATOM 499 N N . PRO A 1 69 ? 7.121 -1.180 -19.773 1.00 74.75 69 PRO A N 1
ATOM 500 C CA . PRO A 1 69 ? 8.482 -1.130 -19.245 1.00 74.75 69 PRO A CA 1
ATOM 501 C C . PRO A 1 69 ? 8.512 -0.851 -17.732 1.00 74.75 69 PRO A C 1
ATOM 503 O O . PRO A 1 69 ? 7.638 -0.174 -17.188 1.00 74.75 69 PRO A O 1
ATOM 506 N N . ALA A 1 70 ? 9.559 -1.325 -17.050 1.00 72.62 70 ALA A N 1
ATOM 507 C CA . ALA A 1 70 ? 9.664 -1.258 -15.588 1.00 72.62 70 ALA A CA 1
ATOM 508 C C . ALA A 1 70 ? 9.548 0.173 -15.022 1.00 72.62 70 ALA A C 1
ATOM 510 O O . ALA A 1 70 ? 8.955 0.378 -13.965 1.00 72.62 70 ALA A O 1
ATOM 511 N N . VAL A 1 71 ? 10.072 1.176 -15.735 1.00 73.19 71 VAL A N 1
ATOM 512 C CA . VAL A 1 71 ? 10.080 2.576 -15.280 1.00 73.19 71 VAL A CA 1
ATOM 513 C C . VAL A 1 71 ? 8.652 3.149 -15.160 1.00 73.19 71 VAL A C 1
ATOM 515 O O . VAL A 1 71 ? 8.267 3.497 -14.041 1.00 73.19 71 VAL A O 1
ATOM 518 N N . PRO A 1 72 ? 7.805 3.167 -16.213 1.00 73.50 72 PRO A N 1
ATOM 519 C CA . PRO A 1 72 ? 6.396 3.551 -16.085 1.00 73.50 72 PRO A CA 1
ATOM 520 C C . PRO A 1 72 ? 5.610 2.711 -15.074 1.00 73.50 72 PRO A C 1
ATOM 522 O O . PRO A 1 72 ? 4.735 3.234 -14.388 1.00 73.50 72 PRO A O 1
ATOM 525 N N . MET A 1 73 ? 5.9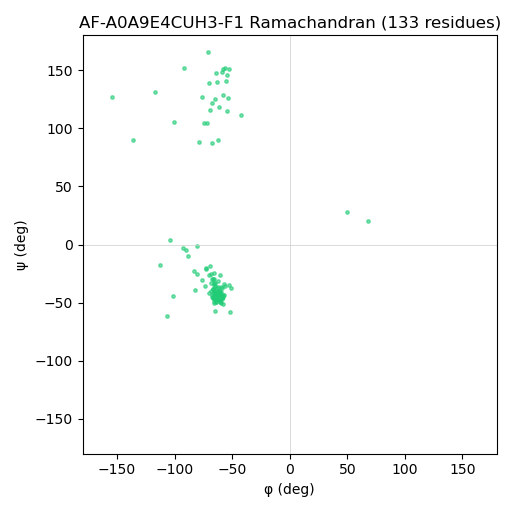32 1.423 -14.932 1.00 77.25 73 MET A N 1
ATOM 526 C CA . MET A 1 73 ? 5.227 0.544 -14.000 1.00 77.25 73 MET A CA 1
ATOM 527 C C . MET A 1 73 ? 5.369 0.990 -12.536 1.00 77.25 73 MET A C 1
ATOM 529 O O . MET A 1 73 ? 4.409 0.936 -11.769 1.00 77.25 73 MET A O 1
ATOM 533 N N . THR A 1 74 ? 6.540 1.509 -12.156 1.00 77.69 74 THR A N 1
ATOM 534 C CA . THR A 1 74 ? 6.741 2.091 -10.817 1.00 77.69 74 THR A CA 1
ATOM 535 C C . THR A 1 74 ? 5.953 3.388 -10.610 1.00 77.69 74 THR A C 1
ATOM 537 O O . THR A 1 74 ? 5.480 3.630 -9.505 1.00 77.69 74 THR A 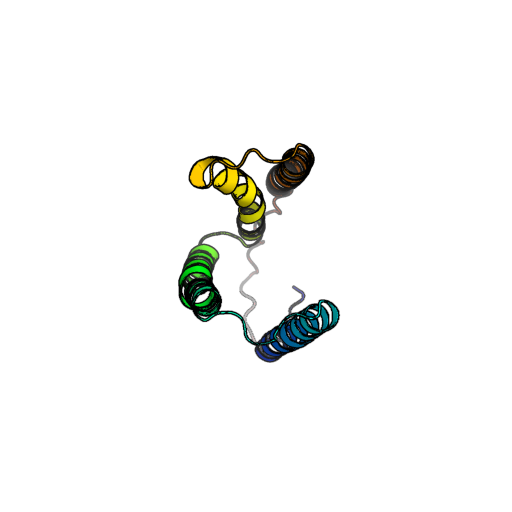O 1
ATOM 540 N N . VAL A 1 75 ? 5.753 4.205 -11.658 1.00 76.94 75 VAL A N 1
ATOM 541 C CA . VAL A 1 75 ? 4.860 5.383 -11.592 1.00 76.94 75 VAL A CA 1
ATOM 542 C C . VAL A 1 75 ? 3.418 4.932 -11.343 1.00 76.94 75 VAL A C 1
ATOM 544 O O . VAL A 1 75 ? 2.728 5.490 -10.489 1.00 76.94 75 VAL A O 1
ATOM 547 N N . PHE A 1 76 ? 2.973 3.898 -12.063 1.00 77.12 76 PHE A N 1
ATOM 548 C CA . PHE A 1 76 ? 1.637 3.330 -11.893 1.00 77.12 76 PHE A CA 1
ATOM 549 C C . PHE A 1 76 ? 1.414 2.817 -10.472 1.00 77.12 76 PHE A C 1
ATOM 551 O O . PHE A 1 76 ? 0.391 3.144 -9.878 1.00 77.12 76 PHE A O 1
ATOM 558 N N . ALA A 1 77 ? 2.386 2.104 -9.897 1.00 80.81 77 ALA A N 1
ATOM 559 C CA . ALA A 1 77 ? 2.314 1.670 -8.503 1.00 80.81 77 ALA A CA 1
ATOM 560 C C . ALA A 1 77 ? 2.149 2.864 -7.545 1.00 80.81 77 ALA A C 1
ATOM 562 O O . ALA A 1 77 ? 1.283 2.852 -6.684 1.00 80.81 77 ALA A O 1
ATOM 563 N N . GLN A 1 78 ? 2.889 3.959 -7.745 1.00 81.94 78 GLN A N 1
ATOM 564 C CA . GLN A 1 78 ? 2.760 5.150 -6.892 1.00 81.94 78 GLN A CA 1
ATOM 565 C C . GLN A 1 78 ? 1.433 5.907 -7.063 1.00 81.94 78 GLN A C 1
ATOM 567 O O . GLN A 1 78 ? 1.048 6.686 -6.189 1.00 81.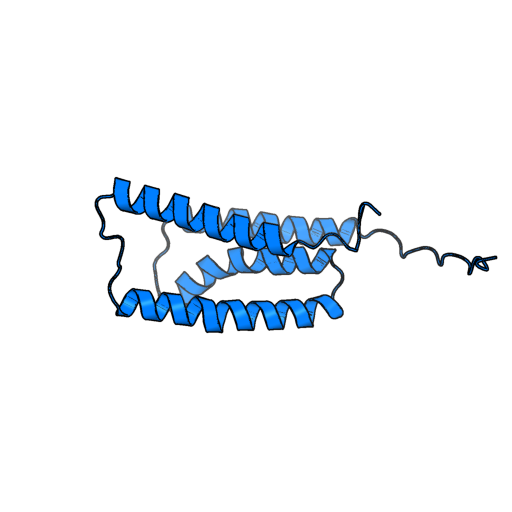94 78 GLN A O 1
ATOM 572 N N . THR A 1 79 ? 0.721 5.688 -8.169 1.00 80.94 79 THR A N 1
ATOM 573 C CA . THR A 1 79 ? -0.556 6.358 -8.445 1.00 80.94 79 THR A CA 1
ATOM 574 C C . THR A 1 79 ? -1.659 5.892 -7.490 1.00 80.94 79 THR A C 1
ATOM 576 O O . THR A 1 79 ? -2.576 6.660 -7.201 1.00 80.94 79 THR A O 1
ATOM 579 N N . GLU A 1 80 ? -1.558 4.685 -6.923 1.00 82.94 80 GLU A N 1
ATOM 580 C CA . GLU A 1 80 ? -2.538 4.191 -5.947 1.00 82.94 80 GLU A CA 1
ATOM 581 C C . GLU A 1 80 ? -2.639 5.111 -4.719 1.00 82.94 80 GLU A C 1
ATOM 583 O O . GLU A 1 80 ? -3.738 5.408 -4.254 1.00 82.94 80 GLU A O 1
ATOM 588 N N . MET A 1 81 ? -1.508 5.668 -4.269 1.00 81.25 81 MET A N 1
ATOM 589 C CA . MET A 1 81 ? -1.436 6.562 -3.108 1.00 81.25 81 MET A CA 1
ATOM 590 C C . MET A 1 81 ? -2.157 7.893 -3.352 1.00 81.25 81 MET A C 1
ATOM 592 O O . MET A 1 81 ? -2.690 8.492 -2.421 1.00 81.25 81 MET A O 1
ATOM 596 N N . VAL A 1 82 ? -2.211 8.347 -4.608 1.00 79.06 82 VAL A N 1
ATOM 597 C CA . VAL A 1 82 ? -2.995 9.522 -5.024 1.00 79.06 82 VAL A CA 1
ATOM 598 C C . VAL A 1 82 ? -4.486 9.196 -5.040 1.00 79.06 82 VAL A C 1
ATOM 600 O O . VAL A 1 82 ? -5.311 10.044 -4.705 1.00 79.06 82 VAL A O 1
ATOM 603 N N . PHE A 1 83 ? -4.845 7.973 -5.426 1.00 82.19 83 PHE A N 1
ATOM 604 C CA . PHE A 1 83 ? -6.240 7.559 -5.519 1.00 82.19 83 PHE A CA 1
ATOM 605 C C . PHE A 1 83 ? -6.914 7.419 -4.149 1.00 82.19 83 PHE A C 1
ATOM 607 O O . PHE A 1 83 ? -8.119 7.631 -4.058 1.00 82.19 83 PHE A O 1
ATOM 614 N N . VAL A 1 84 ? -6.166 7.143 -3.076 1.00 81.56 84 VAL A N 1
ATOM 615 C CA . VAL A 1 84 ? -6.707 7.041 -1.705 1.00 81.56 84 VAL A CA 1
ATOM 616 C C . VAL A 1 84 ? -7.546 8.269 -1.289 1.00 81.56 84 VAL A C 1
ATOM 618 O O . VAL A 1 84 ? -8.728 8.090 -0.985 1.00 81.56 84 VAL A O 1
ATOM 621 N N . PRO A 1 85 ? -7.022 9.516 -1.293 1.00 76.50 85 PRO A N 1
ATOM 622 C CA . PRO A 1 85 ? -7.822 10.692 -0.937 1.00 76.50 85 PRO A CA 1
ATOM 623 C C . PRO A 1 85 ? -8.958 10.978 -1.931 1.00 76.50 85 PRO A C 1
ATOM 625 O O . PRO A 1 85 ? -9.997 11.502 -1.532 1.00 76.50 85 PRO A O 1
ATOM 628 N N . VAL A 1 86 ? -8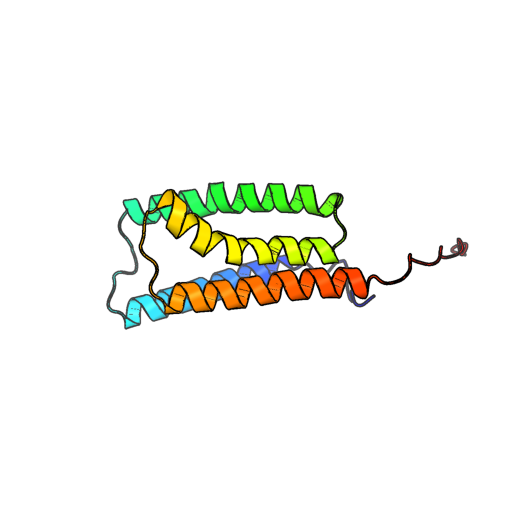.794 10.619 -3.209 1.00 82.25 86 VAL A N 1
ATOM 629 C CA . VAL A 1 86 ? -9.836 10.792 -4.236 1.00 82.25 86 VAL A CA 1
ATOM 630 C C . VAL A 1 86 ? -11.037 9.891 -3.943 1.00 82.25 86 VAL A C 1
ATOM 632 O O . VAL A 1 86 ? -12.174 10.360 -3.951 1.00 82.25 86 VAL A O 1
ATOM 635 N N . TRP A 1 87 ? -10.802 8.619 -3.619 1.00 82.69 87 TRP A N 1
ATOM 636 C CA . TRP A 1 87 ? -11.871 7.690 -3.255 1.00 82.69 87 TRP A CA 1
ATOM 637 C C . TRP A 1 87 ? -12.564 8.078 -1.948 1.00 82.69 87 TRP A C 1
ATOM 639 O O . TRP A 1 87 ? -13.786 7.975 -1.866 1.00 82.69 87 TRP A O 1
ATOM 649 N N . ALA A 1 88 ? -11.821 8.569 -0.953 1.00 82.88 88 ALA A N 1
ATOM 650 C CA . ALA A 1 88 ? -12.404 9.033 0.309 1.00 82.88 88 ALA A CA 1
ATOM 651 C C . ALA A 1 88 ? -13.397 10.194 0.097 1.00 82.88 88 ALA A C 1
ATOM 653 O O . ALA A 1 88 ? -14.486 10.203 0.670 1.00 82.88 88 ALA A O 1
ATOM 654 N N . LEU A 1 89 ? -13.058 11.133 -0.791 1.00 81.50 89 LEU A N 1
ATOM 655 C CA . LEU A 1 89 ? -13.936 12.243 -1.169 1.00 81.50 89 LEU A CA 1
ATOM 656 C C . LEU A 1 89 ? -15.174 11.783 -1.951 1.00 81.50 89 LEU A C 1
ATOM 658 O O . LEU A 1 89 ? -16.280 12.255 -1.688 1.00 81.50 89 LEU A O 1
ATOM 662 N N . LEU A 1 90 ? -14.986 10.890 -2.928 1.00 83.19 90 LEU A N 1
ATOM 663 C CA . LEU A 1 90 ? -16.041 10.504 -3.870 1.00 83.19 90 LEU A CA 1
ATOM 664 C C . LEU A 1 90 ? -17.000 9.442 -3.322 1.00 83.19 90 LEU A C 1
ATOM 666 O O . LEU A 1 90 ? -18.190 9.512 -3.612 1.00 83.19 90 LEU A O 1
ATOM 670 N N . ILE A 1 91 ? -16.494 8.455 -2.576 1.00 84.12 91 ILE A N 1
ATOM 671 C CA . ILE A 1 91 ? -17.269 7.286 -2.125 1.00 84.12 91 ILE A CA 1
ATOM 672 C C . ILE A 1 91 ? -17.702 7.437 -0.668 1.00 84.12 91 ILE A C 1
ATOM 674 O O . ILE A 1 91 ? -18.841 7.126 -0.332 1.00 84.12 91 ILE A O 1
ATOM 678 N N . LEU A 1 92 ? -16.799 7.889 0.207 1.00 81.94 92 LEU A N 1
ATOM 679 C CA . LEU A 1 92 ? -17.080 7.971 1.644 1.00 81.94 92 LEU A CA 1
ATOM 680 C C . LEU A 1 92 ? -17.722 9.310 2.040 1.00 81.94 92 LEU A C 1
ATOM 682 O O . LEU A 1 92 ? -18.184 9.443 3.170 1.00 81.94 92 LEU A O 1
ATOM 686 N N . HIS A 1 93 ? -17.771 10.291 1.127 1.00 80.44 93 HIS A N 1
ATOM 687 C CA . HIS A 1 93 ? -18.244 11.657 1.389 1.00 80.44 93 HIS A CA 1
ATOM 688 C C . HIS A 1 93 ? -17.600 12.295 2.636 1.00 80.44 93 HIS A C 1
ATOM 690 O O . HIS A 1 93 ? -18.186 13.162 3.287 1.00 80.44 93 HIS A O 1
ATOM 696 N N . GLU A 1 94 ? -16.379 11.876 2.976 1.00 78.75 94 GLU A N 1
ATOM 697 C CA . GLU A 1 94 ? -15.646 12.424 4.109 1.00 78.75 94 GLU A CA 1
ATOM 698 C C . GLU A 1 94 ? -15.080 13.794 3.735 1.00 78.75 94 GLU A C 1
ATOM 700 O O . GLU A 1 94 ? -14.370 13.937 2.741 1.00 78.75 94 GLU A O 1
ATOM 705 N N . THR A 1 95 ? -15.359 14.815 4.551 1.00 79.00 95 THR A N 1
ATOM 706 C CA . THR A 1 95 ? -14.690 16.118 4.445 1.00 79.00 95 THR A CA 1
ATOM 707 C C . THR A 1 95 ? -13.250 15.964 4.941 1.00 79.00 95 THR A C 1
ATOM 709 O O . THR A 1 95 ? -13.043 15.860 6.158 1.00 79.00 95 THR A O 1
ATOM 712 N N . PRO A 1 96 ? -12.233 15.931 4.060 1.00 69.50 96 PRO A N 1
ATOM 713 C CA . PRO A 1 96 ? -10.875 15.658 4.483 1.00 69.50 96 PRO A CA 1
ATOM 714 C C . PRO A 1 96 ? -10.362 16.855 5.273 1.00 69.50 96 PRO A C 1
ATOM 716 O O . PRO A 1 96 ? -10.576 18.013 4.906 1.00 69.50 96 PRO A O 1
ATOM 719 N N . LYS A 1 97 ? -9.637 16.584 6.358 1.00 78.38 97 LYS A N 1
ATOM 720 C CA . LYS A 1 97 ? -8.929 17.639 7.087 1.00 78.38 97 LYS A CA 1
ATOM 721 C C . LYS A 1 97 ? -7.943 18.327 6.139 1.00 78.38 97 LYS A C 1
ATOM 723 O O . LYS A 1 97 ? -7.357 17.677 5.274 1.00 78.38 97 LYS A O 1
ATOM 728 N N . ALA A 1 98 ? -7.694 19.621 6.349 1.00 79.50 98 ALA A N 1
ATOM 729 C CA . ALA A 1 98 ? -6.773 20.399 5.514 1.00 79.50 98 ALA A CA 1
ATOM 730 C C . ALA A 1 98 ? -5.395 19.721 5.352 1.00 79.50 98 ALA A C 1
ATOM 732 O O . ALA A 1 98 ? -4.835 19.709 4.262 1.00 79.50 98 ALA A O 1
ATOM 733 N N . LEU A 1 99 ? -4.886 19.070 6.406 1.00 81.88 99 LEU A N 1
ATOM 734 C CA . LEU A 1 99 ? -3.625 18.321 6.362 1.00 81.88 99 LEU A CA 1
ATOM 735 C C . LEU A 1 99 ? -3.661 17.102 5.425 1.00 81.88 99 LEU A C 1
ATOM 737 O O . LEU A 1 99 ? -2.666 16.825 4.762 1.00 81.88 99 LEU A O 1
ATOM 741 N N . THR A 1 100 ? -4.793 16.401 5.325 1.00 80.00 100 THR A N 1
ATOM 742 C CA . THR A 1 100 ? -4.968 15.272 4.396 1.00 80.00 100 THR A CA 1
ATOM 743 C C . THR A 1 100 ? -4.918 15.751 2.947 1.00 80.00 100 THR A C 1
ATOM 745 O O . THR A 1 100 ? -4.286 15.110 2.110 1.00 80.00 100 THR A O 1
ATOM 748 N N . LEU A 1 101 ? -5.523 16.909 2.659 1.00 78.31 101 LEU A N 1
ATOM 749 C CA . LEU A 1 101 ? -5.460 17.532 1.334 1.00 78.31 101 LEU A CA 1
ATOM 750 C C . LEU A 1 101 ? -4.037 17.975 0.981 1.00 78.31 101 LEU A C 1
ATOM 752 O O . LEU A 1 101 ? -3.589 17.726 -0.134 1.00 78.31 101 LEU A O 1
ATOM 756 N N . VAL A 1 102 ? -3.310 18.578 1.927 1.00 84.62 102 VAL A N 1
ATOM 757 C CA . VAL A 1 102 ? -1.909 18.980 1.717 1.00 84.62 102 VAL A CA 1
ATOM 758 C C . VAL A 1 102 ? -1.022 17.760 1.468 1.00 84.62 102 VAL A C 1
ATOM 760 O O . VAL A 1 102 ? -0.264 17.753 0.501 1.00 84.62 102 VAL A O 1
ATOM 763 N N . GLY A 1 103 ? -1.147 16.707 2.282 1.00 80.69 103 GLY A N 1
ATOM 764 C CA . GLY A 1 103 ? -0.409 15.458 2.081 1.00 80.69 103 GLY A CA 1
ATOM 765 C C . GLY A 1 103 ? -0.698 14.832 0.715 1.00 80.69 103 GLY A C 1
ATOM 766 O O . GLY A 1 103 ? 0.232 14.523 -0.026 1.00 80.69 103 GLY A O 1
ATOM 767 N N . GLY A 1 104 ? -1.979 14.745 0.336 1.00 79.06 104 GLY A N 1
ATOM 768 C CA . GLY A 1 104 ? -2.394 14.256 -0.980 1.00 79.06 104 GLY A CA 1
ATOM 769 C C . GLY A 1 104 ? -1.845 15.099 -2.135 1.00 79.06 104 GLY A C 1
ATOM 770 O O . GLY A 1 104 ? -1.348 14.543 -3.112 1.00 79.06 104 GLY A O 1
ATOM 771 N N . ALA A 1 105 ? -1.862 16.430 -2.009 1.00 82.81 105 ALA A N 1
ATOM 772 C CA . ALA A 1 105 ? -1.308 17.339 -3.012 1.00 82.81 105 ALA A CA 1
ATOM 773 C C . ALA A 1 105 ? 0.211 17.168 -3.178 1.00 82.81 105 ALA A C 1
ATOM 775 O O . ALA A 1 105 ? 0.702 17.149 -4.307 1.00 82.81 105 ALA A O 1
ATOM 776 N N . VAL A 1 106 ? 0.953 16.990 -2.079 1.00 86.12 106 VAL A N 1
ATOM 777 C CA . VAL A 1 106 ? 2.402 16.727 -2.111 1.00 86.12 106 VAL A CA 1
ATOM 778 C C . VAL A 1 106 ? 2.700 15.392 -2.792 1.00 86.12 106 VAL A C 1
ATOM 780 O O . VAL A 1 106 ? 3.551 15.339 -3.681 1.00 86.12 106 VAL A O 1
ATOM 783 N N . THR A 1 107 ? 1.983 14.322 -2.434 1.00 82.69 107 THR A N 1
ATOM 784 C CA . THR A 1 107 ? 2.145 13.010 -3.079 1.00 82.69 107 THR A CA 1
ATOM 785 C C . THR A 1 107 ? 1.809 13.080 -4.567 1.00 82.69 107 THR A C 1
ATOM 787 O O . THR A 1 107 ? 2.578 12.580 -5.386 1.00 82.69 107 THR A O 1
ATOM 790 N N . PHE A 1 108 ? 0.719 13.754 -4.940 1.00 82.25 108 PHE A N 1
ATOM 791 C CA . PHE A 1 108 ? 0.347 13.941 -6.342 1.00 82.25 108 PHE A CA 1
ATOM 792 C C . PHE A 1 108 ? 1.422 14.698 -7.126 1.00 82.25 108 PHE A C 1
ATOM 794 O O . PHE A 1 108 ? 1.841 14.243 -8.191 1.00 82.25 108 PHE A O 1
ATOM 801 N N . ALA A 1 109 ? 1.929 15.804 -6.576 1.00 85.25 109 ALA A N 1
ATOM 802 C CA . ALA A 1 109 ? 3.005 16.574 -7.189 1.00 85.25 109 ALA A CA 1
ATOM 803 C C . ALA A 1 109 ? 4.282 15.737 -7.369 1.00 85.25 109 ALA A C 1
ATOM 805 O O . ALA A 1 109 ? 4.914 15.809 -8.422 1.00 85.25 109 ALA A O 1
ATOM 806 N N . ALA A 1 110 ? 4.637 14.906 -6.384 1.00 83.44 110 ALA A N 1
ATOM 807 C CA . ALA A 1 110 ? 5.792 14.017 -6.471 1.00 83.44 110 ALA A CA 1
ATOM 808 C C . ALA A 1 110 ? 5.631 12.966 -7.581 1.00 83.44 110 ALA A C 1
ATOM 810 O O . ALA A 1 110 ? 6.548 12.784 -8.380 1.00 83.44 110 ALA A O 1
ATOM 811 N N . VAL A 1 111 ? 4.465 12.317 -7.680 1.00 78.62 111 VAL A N 1
ATOM 812 C CA . VAL A 1 111 ? 4.195 11.298 -8.711 1.00 78.62 111 VAL A CA 1
ATOM 813 C C . VAL A 1 111 ? 4.185 11.911 -10.109 1.00 78.62 111 VAL A C 1
ATOM 815 O O . VAL A 1 111 ? 4.843 11.388 -11.009 1.00 78.62 111 VAL A O 1
ATOM 818 N N . VAL A 1 112 ? 3.504 13.046 -10.293 1.00 82.88 112 VAL A N 1
ATOM 819 C CA . VAL A 1 112 ? 3.483 13.763 -11.579 1.00 82.88 112 VAL A CA 1
ATOM 820 C C . VAL A 1 112 ? 4.886 14.247 -11.948 1.00 82.88 112 VAL A C 1
ATOM 822 O O . VAL A 1 112 ? 5.325 14.047 -13.079 1.00 82.88 112 VAL A O 1
ATOM 825 N N . GLY A 1 113 ? 5.623 14.824 -10.996 1.00 84.44 113 GLY A N 1
ATOM 826 C CA . GLY A 1 113 ? 7.003 15.263 -11.202 1.00 84.44 113 GLY A CA 1
ATOM 827 C C . GLY A 1 113 ? 7.922 14.114 -11.615 1.00 84.44 113 GLY A C 1
ATOM 828 O O . GLY A 1 113 ? 8.673 14.245 -12.579 1.00 84.44 113 GLY A O 1
ATOM 829 N N . LYS A 1 114 ? 7.804 12.962 -10.948 1.00 80.12 114 LYS A N 1
ATOM 830 C CA . LYS A 1 114 ? 8.545 11.734 -11.258 1.00 80.12 114 LYS A CA 1
ATOM 831 C C . LYS A 1 114 ? 8.186 11.194 -12.646 1.00 80.12 114 LYS A C 1
ATOM 833 O O . LYS A 1 114 ? 9.083 10.874 -13.416 1.00 80.12 114 LYS A O 1
ATOM 838 N N . ALA A 1 115 ? 6.906 11.179 -13.017 1.00 78.69 115 ALA A N 1
ATOM 839 C CA . ALA A 1 115 ? 6.467 10.779 -14.356 1.00 78.69 115 ALA A CA 1
ATOM 840 C C . ALA A 1 115 ? 7.034 11.694 -15.462 1.00 78.69 115 ALA A C 1
ATO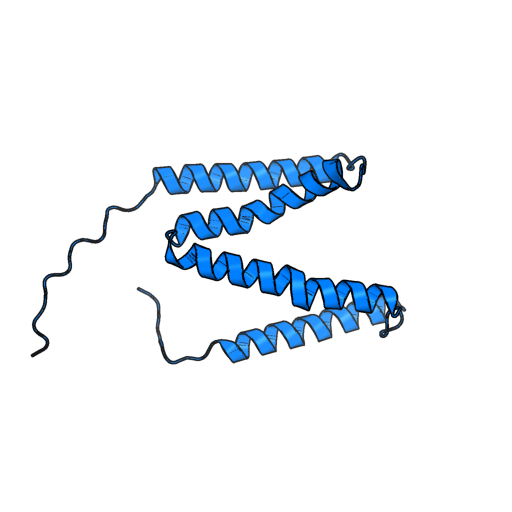M 842 O O . ALA A 1 115 ? 7.524 11.223 -16.492 1.00 78.69 115 ALA A O 1
ATOM 843 N N . VAL A 1 116 ? 7.009 13.013 -15.247 1.00 82.94 116 VAL A N 1
ATOM 844 C CA . VAL A 1 116 ? 7.582 13.997 -16.181 1.00 82.94 116 VAL A CA 1
ATOM 845 C C . VAL A 1 116 ? 9.107 13.878 -16.251 1.00 82.94 116 VAL A C 1
ATOM 847 O O . VAL A 1 116 ? 9.685 14.007 -17.326 1.00 82.94 116 VAL A O 1
ATOM 850 N N . TYR A 1 117 ? 9.776 13.619 -15.131 1.00 82.62 117 TYR A N 1
ATOM 851 C CA . TYR A 1 117 ? 11.222 13.414 -15.101 1.00 82.62 117 TYR A CA 1
ATOM 852 C C . TYR A 1 117 ? 11.636 12.148 -15.863 1.00 82.62 117 TYR A C 1
ATOM 854 O O . TYR A 1 117 ? 12.516 12.212 -16.721 1.00 82.62 117 TYR A O 1
ATOM 862 N N . ASP A 1 118 ? 10.942 11.031 -15.633 1.00 75.44 118 ASP A N 1
ATOM 863 C CA . ASP A 1 118 ? 11.209 9.752 -16.298 1.00 75.44 118 ASP A CA 1
ATOM 864 C C . ASP A 1 118 ? 11.033 9.847 -17.822 1.00 75.44 118 ASP A C 1
ATOM 866 O O . ASP A 1 118 ? 11.847 9.317 -18.576 1.00 75.44 118 ASP A O 1
ATOM 870 N N . THR A 1 119 ? 10.008 10.566 -18.299 1.00 75.00 119 THR A N 1
ATOM 871 C CA . THR A 1 119 ? 9.813 10.795 -19.745 1.00 75.00 119 THR A CA 1
ATOM 872 C C . THR A 1 119 ? 10.897 11.677 -20.364 1.00 75.00 119 THR A C 1
ATOM 874 O O . THR A 1 119 ? 11.229 11.498 -21.533 1.00 75.00 119 THR A O 1
ATOM 877 N N . ARG A 1 120 ? 11.482 12.604 -19.595 1.00 74.25 120 ARG A N 1
ATOM 878 C CA . ARG A 1 120 ? 12.563 13.488 -20.063 1.00 74.25 120 ARG A CA 1
ATOM 879 C C . ARG A 1 120 ? 13.941 12.823 -20.054 1.00 74.25 120 ARG A C 1
ATOM 881 O O . ARG A 1 120 ? 14.804 13.250 -20.813 1.00 74.25 120 ARG A O 1
ATOM 888 N N . ILE A 1 121 ? 14.147 11.812 -19.208 1.00 68.56 121 ILE A N 1
ATOM 889 C CA . ILE A 1 121 ? 15.429 11.101 -19.039 1.00 68.56 121 ILE A CA 1
ATOM 890 C C . ILE A 1 121 ? 15.440 9.717 -19.711 1.00 68.56 121 ILE A C 1
ATOM 892 O O . ILE A 1 121 ? 16.436 9.006 -19.623 1.00 68.56 121 ILE A O 1
ATOM 896 N N . ALA A 1 122 ? 14.374 9.334 -20.427 1.00 63.03 122 ALA A N 1
ATOM 897 C CA . ALA A 1 122 ? 14.277 8.051 -21.125 1.00 63.03 122 ALA A CA 1
ATOM 898 C C . ALA A 1 122 ? 15.595 7.676 -21.841 1.00 63.03 122 ALA A C 1
ATOM 900 O O . ALA A 1 122 ? 16.026 8.340 -22.784 1.00 63.03 122 ALA A O 1
ATOM 901 N N . ALA A 1 123 ? 16.257 6.628 -21.336 1.00 59.69 123 ALA A N 1
ATOM 902 C CA . ALA A 1 123 ? 17.546 6.168 -21.837 1.00 59.69 123 ALA A CA 1
ATOM 903 C C . ALA A 1 123 ? 17.418 5.681 -23.295 1.00 59.69 123 ALA A C 1
ATOM 905 O O . ALA A 1 123 ? 16.367 5.143 -23.661 1.00 59.69 123 ALA A O 1
ATOM 906 N N . PRO A 1 124 ? 18.467 5.841 -24.126 1.00 57.94 124 PRO A N 1
ATOM 907 C CA . PRO A 1 124 ? 18.439 5.385 -25.510 1.00 57.94 124 PRO A CA 1
ATOM 908 C C . PRO A 1 124 ? 18.156 3.874 -25.596 1.00 57.94 124 PRO A C 1
ATOM 910 O O . PRO A 1 124 ? 18.494 3.135 -24.664 1.00 57.94 124 PRO A O 1
ATOM 913 N N . PRO A 1 125 ? 17.529 3.407 -26.695 1.00 63.41 125 PRO A N 1
ATOM 914 C CA . PRO A 1 125 ? 17.198 1.999 -26.875 1.00 63.41 125 PRO A CA 1
ATOM 915 C C . PRO A 1 125 ? 18.452 1.124 -26.716 1.00 63.41 125 PRO A C 1
ATOM 917 O O . PRO A 1 125 ? 19.545 1.561 -27.093 1.00 63.41 125 PRO A O 1
ATOM 920 N N . PRO A 1 126 ? 18.320 -0.100 -26.166 1.00 65.44 126 PRO A N 1
ATOM 921 C CA . PRO A 1 126 ? 19.448 -1.010 -26.031 1.00 65.44 126 PRO A CA 1
ATOM 922 C C . PRO A 1 126 ? 20.117 -1.195 -27.394 1.00 65.44 126 PRO A C 1
ATOM 924 O O . PRO A 1 126 ? 19.447 -1.534 -28.370 1.00 65.44 126 PRO A O 1
ATOM 927 N N . VAL A 1 127 ? 21.427 -0.953 -27.469 1.00 73.06 127 VAL A N 1
ATOM 928 C CA . VAL A 1 127 ? 22.213 -1.289 -28.661 1.00 73.06 127 VAL A CA 1
ATOM 929 C C . VAL A 1 127 ? 22.046 -2.795 -28.899 1.00 73.06 127 VAL A C 1
ATOM 931 O O . VAL A 1 127 ? 22.232 -3.552 -27.941 1.00 73.06 127 VAL A O 1
ATOM 934 N N . PRO A 1 128 ? 21.681 -3.248 -30.115 1.00 70.56 128 PRO A N 1
ATOM 935 C CA . PRO A 1 128 ? 21.646 -4.669 -30.433 1.00 70.56 128 PRO A CA 1
ATOM 936 C C . PRO A 1 128 ? 23.013 -5.265 -30.105 1.00 70.56 128 PRO A C 1
ATOM 938 O O . PRO A 1 128 ? 24.025 -4.858 -30.676 1.00 70.56 128 PRO A O 1
ATOM 941 N N . VAL A 1 129 ? 23.056 -6.171 -29.130 1.00 71.69 129 VAL A N 1
ATOM 942 C CA . VAL A 1 129 ? 24.276 -6.917 -28.826 1.00 71.69 129 VAL A CA 1
ATOM 943 C C . VAL A 1 129 ? 24.515 -7.821 -30.038 1.00 71.69 129 VAL A C 1
ATOM 945 O O . VAL A 1 129 ? 23.599 -8.565 -30.384 1.00 71.69 129 VAL A O 1
ATOM 948 N N . PRO A 1 130 ? 25.669 -7.738 -30.725 1.00 76.94 130 PRO A N 1
ATOM 949 C CA . PRO A 1 130 ? 25.981 -8.662 -31.808 1.00 76.94 130 PRO A CA 1
ATOM 950 C C . PRO A 1 130 ? 25.884 -10.094 -31.289 1.00 76.94 130 PRO A C 1
ATOM 952 O O . PRO A 1 130 ? 26.310 -10.353 -30.162 1.00 76.94 130 PRO A O 1
ATOM 955 N N . ASP A 1 131 ? 25.347 -11.003 -32.099 1.00 71.75 131 ASP A N 1
ATOM 956 C CA . ASP A 1 131 ? 25.297 -12.428 -31.783 1.00 71.75 131 ASP A CA 1
ATOM 957 C C . ASP A 1 131 ? 26.733 -12.949 -31.654 1.00 71.75 131 ASP A C 1
ATOM 959 O O . ASP A 1 131 ? 27.368 -13.330 -32.636 1.00 71.75 131 ASP A O 1
ATOM 963 N N . VAL A 1 132 ? 27.292 -12.895 -30.444 1.00 72.31 132 VAL A N 1
ATOM 964 C CA . VAL A 1 132 ? 28.578 -13.518 -30.140 1.00 72.31 132 VAL A CA 1
ATOM 965 C C . VAL A 1 132 ? 28.325 -15.023 -30.190 1.00 72.31 132 VAL A C 1
ATOM 967 O O . VAL A 1 132 ? 27.542 -15.516 -29.372 1.00 72.31 132 VAL A O 1
ATOM 970 N N . PRO A 1 133 ? 28.939 -15.772 -31.124 1.00 68.31 133 PRO A N 1
ATOM 971 C CA . PRO A 1 133 ? 28.843 -17.219 -31.107 1.00 68.31 133 PRO A CA 1
ATOM 972 C C . PRO A 1 133 ? 29.453 -17.689 -29.788 1.00 68.31 133 PRO A C 1
ATOM 974 O O . PRO A 1 133 ? 30.624 -17.418 -29.519 1.00 68.31 133 PRO A O 1
ATOM 977 N N . LEU A 1 134 ? 28.645 -18.338 -28.950 1.00 68.50 134 LEU A N 1
ATOM 978 C CA . LEU A 1 134 ? 29.132 -19.060 -27.781 1.00 68.50 134 LEU A CA 1
ATOM 979 C C . LEU A 1 134 ? 29.939 -20.259 -28.299 1.00 68.50 134 LEU A C 1
ATOM 981 O O . LEU A 1 134 ? 29.375 -21.321 -28.557 1.00 68.50 134 LEU A O 1
ATOM 985 N N . LEU A 1 135 ? 31.230 -20.024 -28.549 1.00 54.78 135 LEU A N 1
ATOM 986 C CA . LEU A 1 135 ? 32.248 -21.058 -28.722 1.00 54.78 135 LEU A CA 1
ATOM 987 C C . LEU A 1 135 ? 32.720 -21.549 -27.354 1.00 54.78 135 LEU A C 1
ATOM 989 O O . LEU A 1 135 ? 32.925 -20.690 -26.464 1.00 54.78 135 LEU A O 1
#